Protein AF-A0A2K0WZ21-F1 (afdb_monomer_lite)

Foldseek 3Di:
DDFPDPDDPDVDPPDDQFDWDWGWDWDDDPPDIDTDIDTFGWHDWDDDDPPIKTKGWDQDPNDIDIDIDD

Sequence (70 aa):
MLINTHSIHSMAAAFRPGDTVDVNVKIQEGNNSRIQTFTGVVIARKGAGVRETFVVRKVSFGTGVERRFP

Secondary structure (DSSP, 8-state):
-----SS-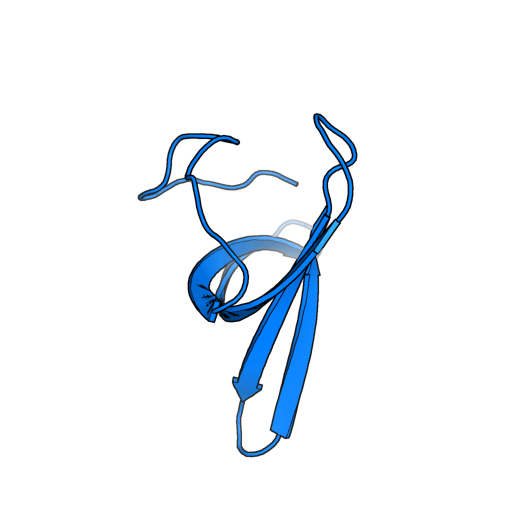--TT----TT-EEEEEEEEEETTEEEEEEEEEEEEEEE--GGG-EEEEEEEETTEEEEEEE-

pLDDT: mean 78.98, std 21.18, range [27.48, 95.19]

Structure (mmCIF, N/CA/C/O backbone):
data_AF-A0A2K0WZ21-F1
#
_entry.id   AF-A0A2K0WZ21-F1
#
loop_
_atom_site.group_PDB
_atom_site.id
_atom_site.type_symbol
_atom_site.label_atom_id
_atom_site.label_alt_id
_atom_site.label_comp_id
_atom_site.label_asym_id
_atom_site.label_entity_id
_atom_site.label_seq_id
_atom_site.pdbx_PDB_ins_code
_atom_site.Cartn_x
_atom_site.Cartn_y
_atom_site.Cartn_z
_atom_site.occupancy
_atom_site.B_iso_or_equiv
_atom_site.auth_seq_id
_atom_site.auth_comp_id
_atom_site.auth_asym_id
_atom_site.auth_atom_id
_atom_site.pdbx_PDB_model_num
ATOM 1 N N . MET A 1 1 ? 7.185 9.348 12.930 1.00 41.66 1 MET A N 1
ATOM 2 C CA . MET A 1 1 ? 6.793 8.008 12.440 1.00 41.66 1 MET A CA 1
ATOM 3 C C . MET A 1 1 ? 7.825 7.019 12.960 1.00 41.66 1 MET A C 1
ATOM 5 O O . MET A 1 1 ? 8.926 6.984 12.441 1.00 41.66 1 MET A O 1
ATOM 9 N N . LEU A 1 2 ? 7.539 6.333 14.069 1.00 27.98 2 LEU A N 1
ATOM 10 C CA . LEU A 1 2 ? 8.455 5.338 14.639 1.00 27.98 2 LEU A CA 1
ATOM 11 C C . LEU A 1 2 ? 8.011 3.972 14.121 1.00 27.98 2 LEU A C 1
ATOM 13 O O . LEU A 1 2 ? 6.964 3.477 14.532 1.00 27.98 2 LEU A O 1
ATOM 17 N N . ILE A 1 3 ? 8.759 3.423 13.170 1.00 35.50 3 ILE A N 1
ATOM 18 C CA . ILE A 1 3 ? 8.556 2.069 12.657 1.00 35.50 3 ILE A CA 1
ATOM 19 C C . ILE A 1 3 ? 9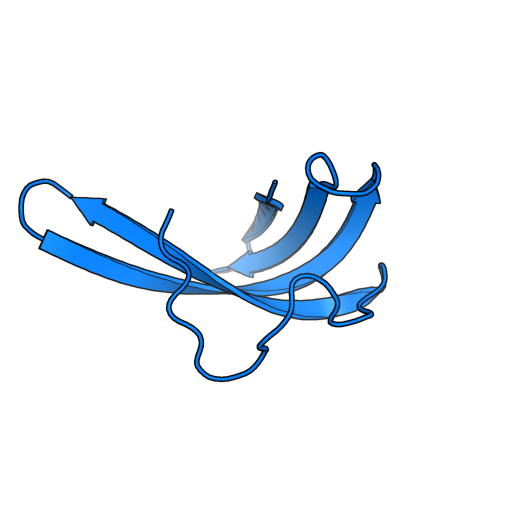.228 1.147 13.680 1.00 35.50 3 ILE A C 1
ATOM 21 O O . ILE A 1 3 ? 10.452 1.119 13.765 1.00 35.50 3 ILE A O 1
ATOM 25 N N . ASN A 1 4 ? 8.441 0.477 14.528 1.00 27.48 4 ASN A N 1
ATOM 26 C CA . ASN A 1 4 ? 8.985 -0.505 15.463 1.00 27.48 4 ASN A CA 1
ATOM 27 C C . ASN A 1 4 ? 9.132 -1.834 14.716 1.00 27.48 4 ASN A C 1
ATOM 29 O O . ASN A 1 4 ? 8.151 -2.459 14.305 1.00 27.48 4 ASN A O 1
ATOM 33 N N . THR A 1 5 ? 10.383 -2.190 14.471 1.00 28.94 5 THR A N 1
ATOM 34 C CA . THR A 1 5 ? 10.816 -3.279 13.606 1.00 28.94 5 THR A CA 1
ATOM 35 C C . THR A 1 5 ? 10.807 -4.598 14.372 1.00 28.94 5 THR A C 1
ATOM 37 O O .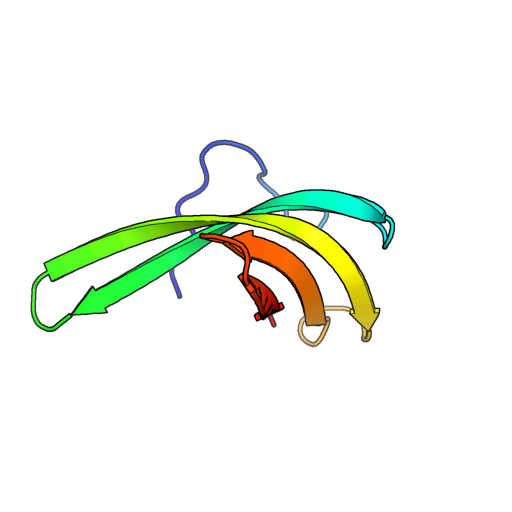 THR A 1 5 ? 11.713 -4.854 15.156 1.00 28.94 5 THR A O 1
ATOM 40 N N . HIS A 1 6 ? 9.845 -5.473 14.089 1.00 32.81 6 HIS A N 1
ATOM 41 C CA . HIS A 1 6 ? 10.112 -6.910 14.096 1.00 32.81 6 HIS A CA 1
ATOM 42 C C . HIS A 1 6 ? 10.112 -7.367 12.633 1.00 32.81 6 HIS A C 1
ATOM 44 O O . HIS A 1 6 ? 9.070 -7.444 11.994 1.00 32.81 6 HIS A O 1
ATOM 50 N N . SER A 1 7 ? 11.337 -7.560 12.128 1.00 33.97 7 SER A N 1
ATOM 51 C CA . SER A 1 7 ? 11.737 -8.099 10.819 1.00 33.97 7 SER A CA 1
ATOM 52 C C . SER A 1 7 ? 11.383 -7.310 9.551 1.00 33.97 7 SER A C 1
ATOM 54 O O . SER A 1 7 ? 10.628 -7.772 8.712 1.00 33.97 7 SER A O 1
ATOM 56 N N . ILE A 1 8 ? 12.029 -6.154 9.370 1.00 36.78 8 ILE A N 1
ATOM 57 C CA . ILE A 1 8 ? 13.121 -5.972 8.389 1.00 36.78 8 ILE A CA 1
ATOM 58 C C . ILE A 1 8 ? 13.922 -4.734 8.805 1.00 36.78 8 ILE A C 1
ATOM 60 O O . ILE A 1 8 ? 13.479 -3.593 8.702 1.00 36.78 8 ILE A O 1
ATOM 64 N N . HIS A 1 9 ? 15.110 -4.967 9.353 1.00 36.34 9 HIS A N 1
ATOM 65 C CA . HIS A 1 9 ? 16.048 -3.914 9.711 1.00 36.34 9 HIS A CA 1
ATOM 66 C C . HIS A 1 9 ? 16.809 -3.527 8.445 1.00 36.34 9 HIS A C 1
ATOM 68 O O . HIS A 1 9 ? 17.829 -4.123 8.126 1.00 36.34 9 HIS A O 1
ATOM 74 N N . SER A 1 10 ? 16.260 -2.612 7.655 1.00 32.91 10 SER A N 1
ATOM 75 C CA . SER A 1 10 ? 17.036 -1.698 6.819 1.00 32.91 10 SER A CA 1
ATOM 76 C C . SER A 1 10 ? 16.102 -0.915 5.914 1.00 32.91 10 SER A C 1
ATOM 78 O O . SER A 1 10 ? 15.227 -1.459 5.246 1.00 32.91 10 SER A O 1
ATOM 80 N N . MET A 1 11 ? 16.425 0.360 5.763 1.00 36.09 11 MET A N 1
ATOM 81 C CA . MET A 1 11 ? 16.073 1.199 4.617 1.00 36.09 11 MET A CA 1
ATOM 82 C C . MET A 1 11 ? 16.640 0.638 3.278 1.00 36.09 11 MET A C 1
ATOM 84 O O . MET A 1 11 ? 16.811 1.373 2.315 1.00 36.09 11 MET A O 1
ATOM 88 N N . ALA A 1 12 ? 16.980 -0.660 3.235 1.00 43.81 12 ALA A N 1
ATOM 89 C CA . ALA A 1 12 ? 17.713 -1.388 2.206 1.00 43.81 12 ALA A CA 1
ATOM 90 C C . ALA A 1 12 ? 17.292 -2.874 2.099 1.00 43.81 12 ALA A C 1
ATOM 92 O O . ALA A 1 12 ? 18.028 -3.674 1.522 1.00 43.81 12 ALA A O 1
ATOM 93 N N . ALA A 1 13 ? 16.118 -3.278 2.602 1.00 56.16 13 ALA A N 1
ATOM 94 C CA . ALA A 1 13 ? 15.530 -4.533 2.144 1.00 56.16 13 ALA A CA 1
ATOM 95 C C . ALA A 1 13 ? 15.198 -4.345 0.655 1.00 56.16 13 ALA A C 1
ATOM 97 O O . ALA A 1 13 ? 14.400 -3.480 0.294 1.00 56.16 13 ALA A O 1
ATOM 98 N N . ALA A 1 14 ? 15.878 -5.077 -0.225 1.00 70.62 14 ALA A N 1
ATOM 99 C CA . ALA A 1 14 ? 15.748 -4.944 -1.670 1.00 70.62 14 ALA A CA 1
ATOM 100 C C . ALA A 1 14 ? 14.405 -5.510 -2.167 1.00 70.62 14 ALA A C 1
ATOM 102 O O . ALA A 1 14 ? 14.381 -6.535 -2.835 1.00 70.62 14 ALA A O 1
ATOM 103 N N . PHE A 1 15 ? 13.290 -4.855 -1.843 1.00 79.19 15 PHE A N 1
ATOM 104 C CA . PHE A 1 15 ? 11.984 -5.195 -2.402 1.00 79.19 15 PHE A CA 1
ATOM 105 C C . PHE A 1 15 ? 11.736 -4.430 -3.706 1.00 79.19 15 PHE A C 1
ATOM 107 O O . PHE A 1 15 ? 12.213 -3.308 -3.912 1.00 79.19 15 PHE A O 1
ATOM 114 N N . ARG A 1 16 ? 10.985 -5.030 -4.615 1.00 85.31 16 ARG A N 1
ATOM 115 C CA . ARG A 1 16 ? 10.667 -4.505 -5.942 1.00 85.31 16 ARG A CA 1
ATOM 116 C C . ARG A 1 16 ? 9.151 -4.472 -6.138 1.00 85.31 16 ARG A C 1
ATOM 118 O O . ARG A 1 16 ? 8.413 -5.109 -5.387 1.00 85.31 16 ARG A O 1
ATOM 125 N N . PRO A 1 17 ? 8.655 -3.724 -7.137 1.00 89.38 17 PRO A N 1
ATOM 126 C CA . PRO A 1 17 ? 7.277 -3.888 -7.577 1.00 89.38 17 PRO A CA 1
ATOM 127 C C . PRO A 1 17 ? 6.987 -5.367 -7.880 1.00 89.38 17 PRO A C 1
ATOM 129 O O . PRO A 1 17 ? 7.759 -6.006 -8.591 1.00 89.38 17 PRO A O 1
ATOM 132 N N . GLY A 1 18 ? 5.900 -5.893 -7.321 1.00 88.69 18 GLY A N 1
ATOM 133 C CA . GLY A 1 18 ? 5.522 -7.307 -7.361 1.00 88.69 18 GLY A CA 1
ATOM 134 C C . GLY A 1 18 ? 5.693 -8.043 -6.029 1.00 88.69 18 GLY A C 1
ATOM 135 O O . GLY A 1 18 ? 4.991 -9.024 -5.796 1.00 88.69 18 GLY A O 1
ATOM 136 N N . ASP A 1 19 ? 6.544 -7.550 -5.128 1.00 88.88 19 ASP A N 1
ATOM 137 C CA . ASP A 1 19 ? 6.775 -8.205 -3.839 1.00 88.88 19 ASP A CA 1
ATOM 138 C C . ASP A 1 19 ? 5.643 -7.927 -2.847 1.00 88.88 19 ASP A C 1
ATOM 140 O O . ASP A 1 19 ? 5.052 -6.844 -2.835 1.00 88.88 19 ASP A O 1
ATOM 144 N N . THR A 1 20 ? 5.365 -8.894 -1.972 1.00 89.19 20 THR A N 1
ATOM 145 C CA . THR A 1 20 ? 4.476 -8.687 -0.822 1.00 89.19 20 THR A CA 1
ATOM 146 C C . THR A 1 20 ? 5.294 -8.205 0.368 1.00 89.19 20 THR A C 1
ATOM 148 O O . THR A 1 20 ? 6.302 -8.815 0.717 1.00 89.19 20 THR A O 1
ATOM 151 N N . VAL A 1 21 ? 4.863 -7.109 0.988 1.00 88.38 21 VAL A N 1
ATOM 152 C CA . VAL A 1 21 ? 5.552 -6.466 2.111 1.00 88.38 21 VAL A CA 1
ATOM 153 C C . VAL A 1 21 ? 4.597 -6.223 3.274 1.00 88.38 21 VAL A C 1
ATOM 155 O O . VAL A 1 21 ? 3.416 -5.931 3.070 1.00 88.38 21 VAL A O 1
ATOM 158 N N . ASP A 1 22 ? 5.146 -6.271 4.486 1.00 89.75 22 ASP A N 1
ATOM 159 C CA . ASP A 1 22 ? 4.468 -5.896 5.724 1.00 89.75 22 ASP A CA 1
ATOM 160 C C . ASP A 1 22 ? 4.964 -4.529 6.196 1.00 89.75 22 ASP A C 1
ATOM 162 O O . ASP A 1 22 ? 6.106 -4.375 6.630 1.00 89.75 22 ASP A O 1
ATOM 166 N N . VAL A 1 23 ? 4.102 -3.512 6.122 1.00 88.75 23 VAL A N 1
ATOM 167 C CA . VAL A 1 23 ? 4.453 -2.150 6.547 1.00 88.75 23 VAL A CA 1
ATOM 168 C C . VAL A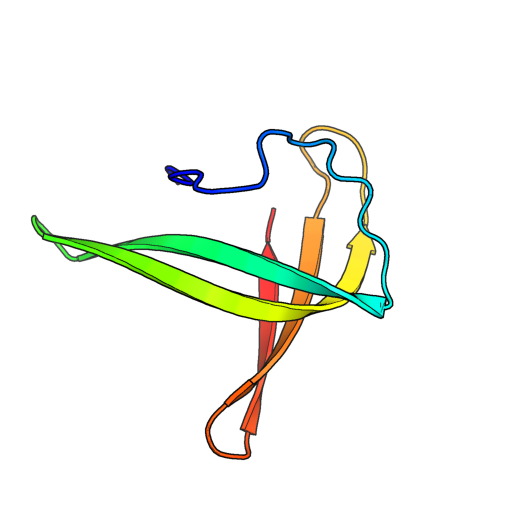 1 23 ? 3.826 -1.838 7.900 1.00 88.75 23 VAL A C 1
ATOM 170 O O . VAL A 1 23 ? 2.614 -1.652 8.011 1.00 88.75 23 VAL A O 1
ATOM 173 N N . ASN A 1 24 ? 4.650 -1.736 8.940 1.00 85.75 24 ASN A N 1
ATOM 174 C CA . ASN A 1 24 ? 4.194 -1.386 10.285 1.00 85.75 24 ASN A CA 1
ATOM 175 C C . ASN A 1 24 ? 4.031 0.130 10.432 1.00 85.75 24 ASN A C 1
ATOM 177 O O . ASN A 1 24 ? 5.002 0.885 10.487 1.00 85.75 24 ASN A O 1
ATOM 181 N N . VAL A 1 25 ? 2.785 0.583 10.535 1.00 85.81 25 VAL A N 1
ATOM 182 C CA . VAL A 1 25 ? 2.433 1.992 10.703 1.00 85.81 25 VAL A CA 1
ATOM 183 C C . VAL A 1 25 ? 2.106 2.260 12.164 1.00 85.81 25 VAL A C 1
ATOM 185 O O . VAL A 1 25 ? 1.144 1.718 12.705 1.00 85.81 25 VAL A O 1
ATOM 188 N N . LYS A 1 26 ? 2.873 3.142 12.808 1.00 86.88 26 LYS A N 1
ATOM 189 C CA . LYS A 1 26 ? 2.508 3.664 14.127 1.00 86.88 26 LYS A CA 1
ATOM 190 C C . LYS A 1 26 ? 1.418 4.721 13.975 1.00 86.88 26 LYS A C 1
ATOM 192 O O . LYS A 1 26 ? 1.640 5.751 13.341 1.00 86.88 26 LYS A O 1
ATOM 197 N N . ILE A 1 27 ? 0.269 4.465 14.584 1.00 85.75 27 ILE A N 1
ATOM 198 C CA . ILE A 1 27 ? -0.865 5.383 14.666 1.00 85.75 27 ILE A CA 1
ATOM 199 C C . ILE A 1 27 ? -0.927 5.893 16.102 1.00 85.75 27 ILE A C 1
ATOM 201 O O . ILE A 1 27 ? -0.936 5.099 17.043 1.00 85.75 27 ILE A O 1
ATOM 205 N N . GLN A 1 28 ? -0.930 7.212 16.267 1.00 89.06 28 GLN A N 1
ATOM 206 C CA . GLN A 1 28 ? -1.039 7.869 17.564 1.00 89.06 28 GLN A CA 1
ATOM 207 C C . GLN A 1 28 ? -2.363 8.633 17.622 1.00 89.06 28 GLN A C 1
ATOM 209 O O . GLN A 1 28 ? -2.613 9.499 16.789 1.00 89.06 28 GLN A O 1
ATOM 214 N N . GLU A 1 29 ? -3.201 8.286 18.594 1.00 86.94 29 GLU A N 1
ATOM 215 C CA . GLU A 1 29 ? -4.525 8.859 18.839 1.00 86.94 29 GLU A CA 1
ATOM 216 C C . GLU A 1 29 ? -4.519 9.424 20.270 1.00 86.94 29 GLU A C 1
ATOM 218 O O . GLU A 1 29 ? -4.673 8.697 21.255 1.00 86.94 29 GLU A O 1
ATOM 223 N N . GLY A 1 30 ? -4.243 10.727 20.392 1.00 89.00 30 GLY A N 1
ATOM 224 C CA . GLY A 1 30 ? -4.041 11.393 21.683 1.00 89.00 30 GLY A CA 1
ATOM 225 C C . GLY A 1 30 ? -2.853 10.806 22.455 1.00 89.00 30 GLY A C 1
ATOM 226 O O . GLY A 1 30 ? -1.719 10.807 21.967 1.00 89.00 30 GLY A O 1
ATOM 227 N N . ASN A 1 31 ? -3.128 10.281 23.653 1.00 91.56 31 ASN A N 1
ATOM 228 C CA . ASN A 1 31 ? -2.126 9.645 24.516 1.00 91.56 31 ASN A CA 1
ATOM 229 C C . ASN A 1 31 ? -1.895 8.162 24.191 1.00 91.56 31 ASN A C 1
ATOM 231 O O . ASN A 1 31 ? -0.928 7.581 24.681 1.00 91.56 31 ASN A O 1
ATOM 235 N N . ASN A 1 32 ? -2.749 7.544 23.371 1.00 90.94 32 ASN A N 1
ATOM 236 C CA . ASN A 1 32 ? -2.614 6.141 23.001 1.00 90.94 32 ASN A CA 1
ATOM 237 C C . ASN A 1 32 ? -1.875 5.998 21.672 1.00 90.94 32 ASN A C 1
ATOM 239 O O . ASN A 1 32 ? -2.033 6.795 20.746 1.00 90.94 32 ASN A O 1
ATOM 243 N N . SER A 1 33 ? -1.072 4.942 21.556 1.00 90.62 33 SER A N 1
ATOM 244 C CA . SER A 1 33 ? -0.436 4.586 20.292 1.00 90.62 33 SER A CA 1
ATOM 245 C C . SER A 1 33 ? -0.587 3.101 20.016 1.00 90.62 33 SER A C 1
ATOM 247 O O . SER A 1 33 ? -0.459 2.280 20.921 1.00 90.62 33 SER A O 1
ATOM 249 N N . ARG A 1 34 ? -0.857 2.766 18.756 1.00 91.44 34 ARG A N 1
ATOM 250 C CA . ARG A 1 34 ? -0.948 1.393 18.260 1.00 91.44 34 ARG A CA 1
ATOM 251 C C . ARG A 1 34 ? -0.084 1.227 17.022 1.00 91.44 34 ARG A C 1
ATOM 253 O O . ARG A 1 34 ? 0.147 2.182 16.279 1.00 91.44 34 ARG A O 1
ATOM 260 N N . ILE A 1 35 ? 0.374 0.006 16.792 1.00 89.69 35 ILE A N 1
ATOM 261 C CA . ILE A 1 35 ? 1.023 -0.374 15.540 1.00 89.69 35 ILE A CA 1
ATOM 262 C C . ILE A 1 35 ? -0.020 -1.105 14.707 1.00 89.69 35 ILE A C 1
ATOM 264 O O . ILE A 1 35 ? -0.614 -2.078 15.162 1.00 89.69 35 ILE A O 1
ATOM 268 N N . GLN A 1 36 ? -0.260 -0.612 13.499 1.00 87.81 36 GLN A N 1
ATOM 269 C CA . GLN A 1 36 ? -1.091 -1.278 12.514 1.00 87.81 36 GLN A CA 1
ATOM 270 C C . GLN A 1 36 ? -0.203 -1.792 11.385 1.00 87.81 36 GLN A C 1
ATOM 272 O O . GLN A 1 36 ? 0.472 -1.007 10.720 1.00 87.81 36 GLN A O 1
ATOM 277 N N . THR A 1 37 ? -0.240 -3.096 11.137 1.00 88.44 37 THR A N 1
ATOM 278 C CA . THR A 1 37 ? 0.456 -3.705 10.003 1.00 88.44 37 THR A CA 1
ATOM 279 C C . THR A 1 37 ? -0.380 -3.569 8.731 1.00 88.44 37 THR A C 1
ATOM 281 O O . THR A 1 37 ? -1.577 -3.871 8.698 1.00 88.44 37 THR A O 1
ATOM 284 N N . PHE A 1 38 ? 0.251 -3.081 7.668 1.00 89.69 38 PHE A N 1
ATOM 285 C CA . PHE A 1 38 ? -0.309 -2.999 6.328 1.00 89.69 38 PHE A CA 1
ATOM 286 C C . PHE A 1 38 ? 0.426 -3.982 5.417 1.00 89.69 38 PHE A C 1
ATOM 288 O O . PHE A 1 38 ? 1.459 -3.652 4.843 1.00 89.69 38 PHE A O 1
ATOM 295 N N . THR A 1 39 ? -0.125 -5.188 5.309 1.00 90.50 39 THR A N 1
ATOM 296 C CA . THR A 1 39 ? 0.350 -6.239 4.402 1.00 90.50 39 THR A CA 1
ATOM 297 C C . THR A 1 39 ? -0.248 -6.057 3.017 1.00 90.50 39 THR A C 1
ATOM 299 O O . THR A 1 39 ? -1.470 -5.928 2.891 1.00 90.50 39 THR A O 1
ATOM 302 N N . GLY A 1 40 ? 0.583 -6.061 1.978 1.00 92.25 40 GLY A N 1
ATOM 303 C CA . GLY A 1 40 ? 0.113 -6.011 0.596 1.00 92.25 40 GLY A CA 1
ATOM 304 C C . GLY A 1 40 ? 1.233 -6.070 -0.435 1.00 92.25 40 GLY A C 1
ATOM 305 O O . GLY A 1 40 ? 2.406 -6.164 -0.091 1.00 92.25 40 GLY A O 1
ATOM 306 N N . VAL A 1 41 ? 0.858 -5.996 -1.709 1.00 93.25 41 VAL A N 1
ATOM 307 C CA . VAL A 1 41 ? 1.782 -6.061 -2.847 1.00 93.25 41 VAL A CA 1
ATOM 308 C C . VAL A 1 41 ? 2.288 -4.667 -3.193 1.00 93.25 41 VAL A C 1
ATOM 310 O O . VAL A 1 41 ? 1.502 -3.726 -3.315 1.00 93.25 41 VAL A O 1
ATOM 313 N N . VAL A 1 42 ? 3.592 -4.519 -3.393 1.00 92.88 42 VAL A N 1
ATOM 314 C CA . VAL A 1 42 ? 4.199 -3.284 -3.890 1.00 92.88 42 VAL A CA 1
ATOM 315 C C . VAL A 1 42 ? 3.859 -3.128 -5.366 1.00 92.88 42 VAL A C 1
ATOM 317 O O . VAL A 1 42 ? 4.224 -3.963 -6.185 1.00 92.88 42 VAL A O 1
ATOM 320 N N . ILE A 1 43 ? 3.183 -2.042 -5.727 1.00 95.06 43 ILE A N 1
ATOM 321 C CA . ILE A 1 43 ? 2.776 -1.771 -7.115 1.00 95.06 43 ILE A CA 1
ATOM 322 C C . ILE A 1 43 ? 3.614 -0.677 -7.774 1.00 95.06 43 ILE A C 1
ATOM 324 O O . ILE A 1 43 ? 3.679 -0.594 -8.996 1.00 95.06 43 ILE A O 1
ATOM 328 N N . ALA A 1 44 ? 4.276 0.162 -6.978 1.00 92.44 44 ALA A N 1
ATOM 329 C CA . ALA A 1 44 ? 5.149 1.209 -7.484 1.00 92.44 44 ALA A CA 1
ATOM 330 C C . ALA A 1 44 ? 6.246 1.535 -6.475 1.00 92.44 44 ALA A C 1
ATOM 332 O O . ALA A 1 44 ? 6.019 1.510 -5.267 1.00 92.44 44 ALA A O 1
ATOM 333 N N . ARG A 1 45 ? 7.419 1.900 -6.987 1.00 89.81 45 ARG A N 1
ATOM 334 C CA . ARG A 1 45 ? 8.554 2.424 -6.226 1.00 89.81 45 ARG A CA 1
ATOM 335 C C . ARG A 1 45 ? 9.192 3.525 -7.069 1.00 89.81 45 ARG A C 1
ATOM 337 O O . ARG A 1 45 ? 9.442 3.313 -8.253 1.00 89.81 45 ARG A O 1
ATOM 344 N N . LYS A 1 46 ? 9.358 4.723 -6.511 1.00 87.69 46 LYS A N 1
ATOM 345 C CA . LYS A 1 46 ? 9.842 5.906 -7.235 1.00 87.69 46 LYS A CA 1
ATOM 346 C C . LYS A 1 46 ? 10.681 6.795 -6.328 1.00 87.69 46 LYS A C 1
ATOM 348 O O . LYS A 1 46 ? 10.278 7.088 -5.208 1.00 87.69 46 LYS A O 1
ATOM 353 N N . GLY A 1 47 ? 11.769 7.322 -6.879 1.00 84.88 47 GLY A N 1
ATOM 354 C CA . GLY A 1 47 ? 12.703 8.197 -6.177 1.00 84.88 47 GLY A CA 1
ATOM 355 C C . GLY A 1 47 ? 13.998 7.466 -5.845 1.00 84.88 47 GLY A C 1
ATOM 356 O O . GLY A 1 47 ? 14.240 6.374 -6.347 1.00 84.88 47 GLY A O 1
ATOM 357 N N . ALA A 1 48 ? 14.839 8.104 -5.038 1.00 78.75 48 ALA A N 1
ATOM 358 C CA . ALA A 1 48 ? 16.093 7.539 -4.560 1.00 78.75 48 ALA A CA 1
ATOM 359 C C . ALA A 1 48 ? 16.467 8.161 -3.208 1.00 78.75 48 ALA A C 1
ATOM 361 O O . ALA A 1 48 ? 16.109 9.310 -2.917 1.00 78.75 48 ALA A O 1
ATOM 362 N N . GLY A 1 49 ? 17.215 7.408 -2.401 1.00 76.12 49 GLY A N 1
ATOM 363 C CA . GLY A 1 49 ? 17.672 7.845 -1.085 1.00 76.12 49 GLY A CA 1
ATOM 364 C C . GLY A 1 49 ? 16.506 8.169 -0.147 1.00 76.12 49 GLY A C 1
ATOM 365 O O . GLY A 1 49 ? 15.496 7.482 -0.131 1.00 76.12 49 GLY A O 1
ATOM 366 N N . VAL A 1 50 ? 16.625 9.257 0.611 1.0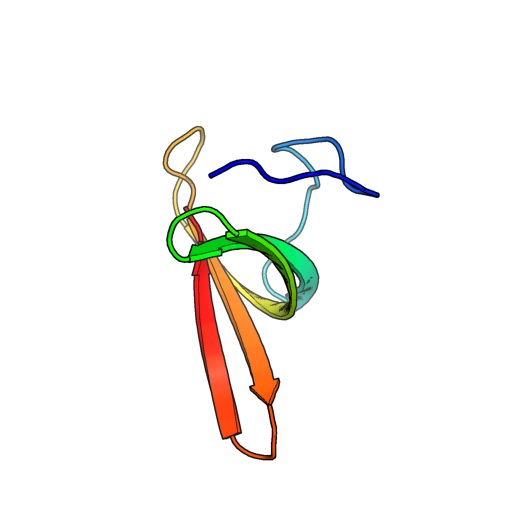0 77.12 50 VAL A N 1
ATOM 367 C CA . VAL A 1 50 ? 15.654 9.660 1.653 1.00 77.12 50 VAL A CA 1
ATOM 368 C C . VAL A 1 50 ? 14.298 10.117 1.086 1.00 77.12 50 VAL A C 1
ATOM 370 O O . VAL A 1 50 ? 13.338 10.280 1.827 1.00 77.12 50 VAL A O 1
ATOM 373 N N . ARG A 1 51 ? 14.206 10.361 -0.228 1.00 80.69 51 ARG A N 1
ATOM 374 C CA . ARG A 1 51 ? 12.958 10.762 -0.907 1.00 80.69 51 ARG A CA 1
ATOM 375 C C . ARG A 1 51 ? 12.326 9.623 -1.698 1.00 80.69 51 ARG A C 1
ATOM 377 O O . ARG A 1 51 ? 11.463 9.863 -2.543 1.00 80.69 51 ARG A O 1
ATOM 384 N N . GLU A 1 52 ? 12.821 8.408 -1.515 1.00 83.56 52 GLU A N 1
ATOM 385 C CA . GLU A 1 52 ? 12.227 7.246 -2.139 1.00 83.56 52 GLU A CA 1
ATOM 386 C C . GLU A 1 52 ? 10.833 6.990 -1.571 1.00 83.56 52 GLU A C 1
ATOM 388 O O . GLU A 1 52 ? 10.629 6.996 -0.372 1.00 83.56 52 GLU A O 1
ATOM 393 N N . THR A 1 53 ? 9.866 6.767 -2.451 1.00 89.19 53 THR A N 1
ATOM 394 C CA . THR A 1 53 ? 8.487 6.465 -2.074 1.00 89.19 53 THR A CA 1
ATOM 395 C C . THR A 1 53 ? 8.061 5.160 -2.721 1.00 89.19 53 THR A C 1
ATOM 397 O O . THR A 1 53 ? 8.490 4.836 -3.833 1.00 89.19 53 THR A O 1
ATOM 400 N N . PHE A 1 54 ? 7.176 4.420 -2.069 1.00 91.75 54 PHE A N 1
ATOM 401 C CA . PHE A 1 54 ? 6.594 3.207 -2.632 1.00 91.75 54 PHE A CA 1
ATOM 402 C C . PHE A 1 54 ? 5.101 3.121 -2.335 1.00 91.75 54 PHE A C 1
ATOM 404 O O . PHE A 1 54 ? 4.588 3.755 -1.414 1.00 91.75 54 PHE A O 1
ATOM 411 N N . VAL A 1 55 ? 4.375 2.376 -3.163 1.00 93.81 55 VAL A N 1
ATOM 412 C CA . VAL A 1 55 ? 2.928 2.192 -3.049 1.00 93.81 55 VAL A CA 1
ATOM 413 C C . VAL A 1 55 ? 2.646 0.719 -2.835 1.00 93.81 55 VAL A C 1
ATOM 415 O O . VAL A 1 55 ? 3.080 -0.113 -3.630 1.00 93.81 55 VAL A O 1
ATOM 418 N N . VAL A 1 56 ? 1.901 0.417 -1.776 1.00 94.12 56 VAL A N 1
ATOM 419 C CA . VAL A 1 56 ? 1.451 -0.935 -1.443 1.00 94.12 56 VAL A CA 1
ATOM 420 C C . VAL A 1 56 ? -0.055 -1.017 -1.648 1.00 94.12 56 VAL A C 1
ATOM 422 O O . VAL A 1 56 ? -0.801 -0.159 -1.169 1.00 94.12 56 VAL A O 1
ATOM 425 N N . ARG A 1 57 ? -0.507 -2.061 -2.338 1.00 95.12 57 ARG A N 1
ATOM 426 C CA . ARG A 1 57 ? -1.911 -2.376 -2.590 1.00 95.12 57 ARG A CA 1
ATOM 427 C C . ARG A 1 57 ? -2.310 -3.637 -1.835 1.00 95.12 57 ARG A C 1
ATOM 429 O O . ARG A 1 57 ? -1.613 -4.646 -1.893 1.00 95.12 57 ARG A O 1
ATOM 436 N N . LYS A 1 58 ? -3.471 -3.611 -1.187 1.00 93.38 58 LYS A N 1
ATOM 437 C CA . LYS A 1 58 ? -4.104 -4.801 -0.607 1.00 93.38 58 LYS A CA 1
ATOM 438 C C . LYS A 1 58 ? -5.601 -4.812 -0.877 1.00 93.38 58 LYS A C 1
ATOM 440 O O . LYS A 1 58 ? -6.187 -3.766 -1.134 1.00 93.38 58 LYS A O 1
ATOM 445 N N . VAL A 1 59 ? -6.232 -5.977 -0.781 1.00 93.00 59 VAL A N 1
ATOM 446 C CA . VAL A 1 59 ? -7.696 -6.080 -0.725 1.00 93.00 59 VAL A CA 1
ATOM 447 C C . VAL A 1 59 ? -8.099 -6.196 0.738 1.00 93.00 59 VAL A C 1
ATOM 449 O O . VAL A 1 59 ? -7.601 -7.056 1.458 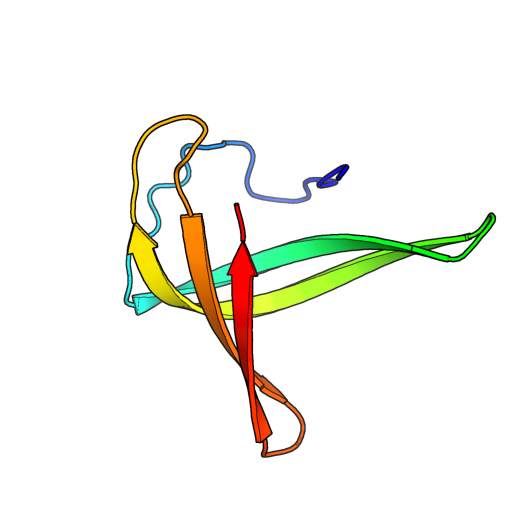1.00 93.00 59 VAL A O 1
ATOM 452 N N . SER A 1 60 ? -8.980 -5.313 1.192 1.00 87.56 60 SER A N 1
ATOM 453 C CA . SER A 1 60 ? -9.523 -5.310 2.547 1.00 87.56 60 SER A CA 1
ATOM 454 C C . SER A 1 60 ? -11.039 -5.325 2.450 1.00 87.56 60 SER A C 1
ATOM 456 O O . SER A 1 60 ? -11.616 -4.424 1.850 1.00 87.56 60 SER A O 1
ATOM 458 N N . PHE A 1 61 ? -11.687 -6.340 3.026 1.00 90.44 61 PHE A N 1
ATOM 459 C CA . PHE A 1 61 ? -13.154 -6.471 3.013 1.00 90.44 61 PHE A CA 1
ATOM 460 C C . PHE A 1 61 ? -13.764 -6.336 1.602 1.00 90.44 61 PHE A C 1
ATOM 462 O O . PHE A 1 61 ? -14.727 -5.606 1.393 1.00 90.44 61 PHE A O 1
ATOM 469 N N . GLY A 1 62 ? -13.148 -6.977 0.603 1.00 92.44 62 GLY A N 1
ATOM 470 C CA . GLY A 1 62 ? -13.593 -6.911 -0.797 1.00 92.44 62 GLY A CA 1
ATOM 471 C C . GLY A 1 62 ? -13.254 -5.608 -1.535 1.00 92.44 62 GLY A C 1
ATOM 472 O O . GLY A 1 62 ? -13.421 -5.545 -2.748 1.00 92.44 62 GLY A O 1
ATOM 473 N N . THR A 1 63 ? -12.720 -4.592 -0.850 1.00 94.12 63 THR A N 1
ATOM 474 C CA . THR A 1 63 ? -12.322 -3.311 -1.453 1.00 94.12 63 THR A CA 1
ATOM 475 C C . THR A 1 63 ? -10.806 -3.227 -1.619 1.00 94.12 63 THR A C 1
ATOM 477 O O . THR A 1 63 ? -10.046 -3.503 -0.689 1.00 94.12 63 THR A O 1
ATOM 480 N N . GLY A 1 64 ? -10.337 -2.821 -2.801 1.00 94.38 64 GLY A N 1
ATOM 481 C CA . GLY A 1 64 ? -8.920 -2.528 -3.030 1.00 94.38 64 GLY A CA 1
ATOM 482 C C . GLY A 1 64 ? -8.494 -1.240 -2.323 1.00 94.38 64 GLY A C 1
ATOM 483 O O . GLY A 1 64 ? -9.102 -0.195 -2.527 1.00 94.38 64 GLY A O 1
ATOM 484 N N . VAL A 1 65 ? -7.442 -1.309 -1.512 1.00 95.19 65 VAL A N 1
ATOM 485 C CA . VAL A 1 65 ? -6.870 -0.179 -0.772 1.00 95.19 65 VAL A CA 1
ATOM 486 C C . VAL A 1 65 ? -5.409 -0.019 -1.159 1.00 95.19 65 VAL A C 1
ATOM 488 O O . VAL A 1 65 ? -4.631 -0.971 -1.091 1.00 95.19 65 VAL A O 1
ATOM 491 N N . GLU A 1 66 ? -5.028 1.202 -1.516 1.00 95.00 66 GLU A N 1
ATOM 492 C CA . GLU A 1 66 ? -3.654 1.566 -1.850 1.00 95.00 66 GLU A CA 1
ATOM 493 C C . GLU A 1 66 ? -3.123 2.588 -0.857 1.00 95.00 66 GLU A C 1
ATOM 495 O O . GLU A 1 66 ? -3.822 3.528 -0.473 1.00 95.00 66 GLU A O 1
ATOM 500 N N . ARG A 1 67 ? -1.871 2.410 -0.436 1.00 92.19 67 ARG A N 1
ATOM 501 C CA . ARG A 1 67 ? -1.205 3.338 0.469 1.00 92.19 67 ARG A CA 1
ATOM 502 C C . ARG A 1 67 ? 0.194 3.643 -0.029 1.00 92.19 67 ARG A C 1
ATOM 504 O O . ARG A 1 67 ? 0.986 2.739 -0.285 1.00 92.19 67 ARG A O 1
ATOM 511 N N . ARG A 1 68 ? 0.480 4.936 -0.163 1.00 92.00 68 ARG A N 1
ATOM 512 C CA . ARG A 1 68 ? 1.814 5.446 -0.468 1.00 92.00 68 ARG A CA 1
ATOM 513 C C . ARG A 1 68 ? 2.580 5.675 0.829 1.00 92.00 68 ARG A C 1
ATOM 515 O O . ARG A 1 68 ? 2.049 6.295 1.750 1.00 92.00 68 ARG A O 1
ATOM 522 N N . PHE A 1 69 ? 3.819 5.213 0.857 1.00 87.50 69 PHE A N 1
ATOM 523 C CA . PHE A 1 69 ? 4.766 5.413 1.941 1.00 87.50 69 PHE A CA 1
ATOM 524 C C . PHE A 1 69 ? 5.953 6.244 1.437 1.00 87.50 69 PHE A C 1
ATOM 526 O O . PHE A 1 69 ? 6.399 6.012 0.305 1.00 87.50 69 PHE A O 1
ATOM 533 N N . PRO A 1 70 ? 6.394 7.247 2.214 1.00 84.69 70 PRO A N 1
ATOM 534 C CA . PRO A 1 70 ? 7.674 7.908 2.016 1.00 84.69 70 PRO A CA 1
ATOM 535 C C . PRO A 1 70 ? 8.839 7.093 2.586 1.00 84.69 70 PRO A C 1
ATOM 537 O O . PRO A 1 70 ? 8.581 6.046 3.228 1.00 84.69 70 PRO A O 1
#

Radius of gyration: 12.8 Å; chains: 1; bounding box: 31×20×32 Å